Protein AF-A0ABD0AG06-F1 (afdb_monomer_lite)

InterPro domains:
  IPR023635 Peptide deformylase [PF01327] (9-97)
  IPR036821 Peptide deformylase superfamily [G3DSA:3.90.45.10] (1-109)
  IPR036821 Peptide deformylase superfamily [SSF56420] (16-101)

Sequence (116 aa):
MTVQKIIHDPLSLSQPAAKAAASDRQAAQDLLDTLLAHRESIDGLPPAAGLAANMIGLNKAIIAVNAGFLPIVMLNPKIVKRSGHYLAEEGCLSLPGERPADRYEEQVPGHGFKRA

Radius of gyration: 14.23 Å; chains: 1; bounding box: 35×31×31 Å

pLDDT: mean 87.23, std 12.76, range [41.38, 96.69]

Secondary structure (DSSP, 8-state):
--PPPPP--HHHHTSPPBPP-GGGHHHHHHHHHHHHHTSS--TTPPPPSEEEGGGGT--BSEEEEEETTEEEEEES--EEEEEEEEEEEEEETTEEEEEEEEEEEEEEE-TT--B-

Foldseek 3Di:
DDAAAFAQDVVLVPDAADADDPVCVVLQVNQQVNLVVQQPDDPNDHGDQKDASSRRVHRAQKIWGDDPPGIFIFGPKDWPDFAAWDWDWDDDPNYDDTDIDIDGPDTDIDPRGDGD

Organism: NCBI:txid1584

Structure (mmCIF, N/CA/C/O backbone):
data_AF-A0ABD0AG06-F1
#
_entry.id   AF-A0ABD0AG06-F1
#
loop_
_atom_site.group_PDB
_atom_site.id
_atom_site.type_symbol
_atom_site.label_atom_id
_atom_site.label_alt_id
_atom_site.label_comp_id
_atom_site.label_asym_id
_atom_site.label_entity_id
_atom_site.label_seq_id
_atom_site.pdbx_PDB_ins_code
_atom_site.Cartn_x
_atom_site.Cartn_y
_atom_site.Cartn_z
_atom_site.occupancy
_atom_site.B_iso_or_equiv
_atom_site.auth_seq_id
_atom_site.auth_comp_id
_atom_site.auth_asym_id
_atom_site.auth_atom_id
_atom_site.pdbx_PDB_model_num
ATOM 1 N N . MET A 1 1 ? 0.606 18.418 6.941 1.00 60.38 1 MET A N 1
ATOM 2 C CA . MET A 1 1 ? 1.039 17.398 5.978 1.00 60.38 1 MET A CA 1
ATOM 3 C C . MET A 1 1 ? 2.307 16.787 6.514 1.00 60.38 1 MET A C 1
ATOM 5 O O . MET A 1 1 ? 3.294 17.506 6.626 1.00 60.38 1 MET A O 1
ATOM 9 N N . THR A 1 2 ? 2.254 15.523 6.918 1.00 82.88 2 THR A N 1
ATOM 10 C CA . THR A 1 2 ? 3.420 14.828 7.474 1.00 82.88 2 THR A CA 1
ATOM 11 C C . THR A 1 2 ? 3.733 13.644 6.577 1.00 82.88 2 THR A C 1
ATOM 13 O O . THR A 1 2 ? 2.926 12.728 6.449 1.00 82.88 2 THR A O 1
ATOM 16 N N . VAL A 1 3 ? 4.890 13.689 5.918 1.00 88.88 3 VAL A N 1
ATOM 17 C CA . VAL A 1 3 ? 5.373 12.585 5.085 1.00 88.88 3 VAL A CA 1
ATOM 18 C C . VAL A 1 3 ? 6.076 11.584 5.989 1.00 88.88 3 VAL A C 1
ATOM 20 O O . VAL A 1 3 ? 7.040 11.927 6.677 1.00 88.88 3 VAL A O 1
ATOM 23 N N . GLN A 1 4 ? 5.589 10.349 5.989 1.00 92.06 4 GLN A N 1
ATOM 24 C CA . GLN A 1 4 ? 6.153 9.277 6.794 1.00 92.06 4 GLN A CA 1
ATOM 25 C C . GLN A 1 4 ? 7.301 8.585 6.054 1.00 92.06 4 GLN A C 1
ATOM 27 O O . GLN A 1 4 ? 7.334 8.520 4.825 1.00 92.06 4 GLN A O 1
ATOM 32 N N . LYS A 1 5 ? 8.251 8.038 6.818 1.00 92.69 5 LYS A N 1
ATOM 33 C CA . LYS A 1 5 ? 9.339 7.226 6.260 1.00 92.69 5 LYS A CA 1
ATOM 34 C C . LYS A 1 5 ? 8.802 5.876 5.792 1.00 92.69 5 LYS A C 1
ATOM 36 O O . LYS A 1 5 ? 8.008 5.256 6.499 1.00 92.69 5 LYS A O 1
ATOM 41 N N . ILE A 1 6 ? 9.297 5.410 4.649 1.00 93.50 6 ILE A N 1
ATOM 42 C CA . ILE A 1 6 ? 8.999 4.071 4.144 1.00 93.50 6 ILE A CA 1
ATOM 43 C C . ILE A 1 6 ? 9.773 3.029 4.957 1.00 93.50 6 ILE A C 1
ATOM 45 O O . ILE A 1 6 ? 10.976 3.151 5.189 1.00 93.50 6 ILE A O 1
ATOM 49 N N . ILE A 1 7 ? 9.060 2.006 5.417 1.00 95.19 7 ILE A N 1
ATOM 50 C CA . ILE A 1 7 ? 9.609 0.868 6.149 1.00 95.19 7 ILE A CA 1
ATOM 51 C C . ILE A 1 7 ? 10.073 -0.198 5.160 1.00 95.19 7 ILE A C 1
ATOM 53 O O . ILE A 1 7 ? 9.335 -0.561 4.246 1.00 95.19 7 ILE A O 1
ATOM 57 N N . HIS A 1 8 ? 11.274 -0.731 5.387 1.00 94.00 8 HIS A N 1
ATOM 58 C CA . HIS A 1 8 ? 11.901 -1.768 4.560 1.00 94.00 8 HIS A CA 1
ATOM 59 C C . HIS A 1 8 ? 12.131 -3.091 5.308 1.00 94.00 8 HIS A C 1
ATOM 61 O O . HIS A 1 8 ? 12.677 -4.027 4.733 1.00 94.00 8 HIS A O 1
ATOM 67 N N . ASP A 1 9 ? 11.744 -3.181 6.585 1.00 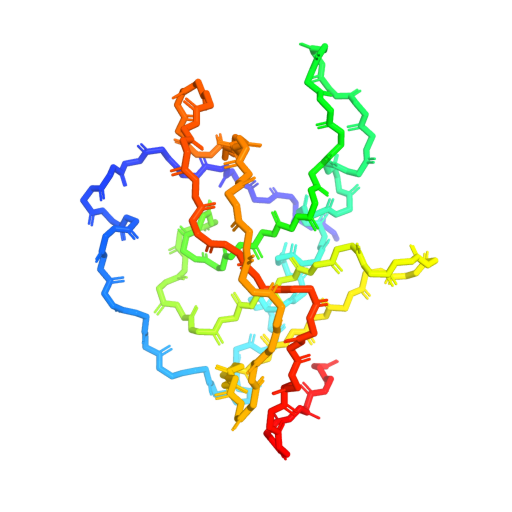94.38 9 ASP A N 1
ATOM 68 C CA . ASP A 1 9 ? 11.921 -4.395 7.386 1.00 94.38 9 ASP A CA 1
ATOM 69 C C . ASP A 1 9 ? 10.916 -5.492 6.967 1.00 94.38 9 ASP A C 1
ATOM 71 O O . ASP A 1 9 ? 9.716 -5.343 7.228 1.00 94.38 9 ASP A O 1
ATOM 75 N N . PRO A 1 10 ? 11.361 -6.618 6.374 1.00 91.81 10 PRO A N 1
ATOM 76 C CA . PRO A 1 10 ? 10.460 -7.656 5.877 1.00 91.81 10 PRO A CA 1
ATOM 77 C C . PRO A 1 10 ? 9.633 -8.322 6.979 1.00 91.81 10 PRO A C 1
ATOM 79 O O . PRO A 1 10 ? 8.503 -8.748 6.728 1.00 91.81 10 PRO A O 1
ATOM 82 N N . LEU A 1 11 ? 10.167 -8.405 8.205 1.00 92.75 11 LEU A N 1
ATOM 83 C CA . LEU A 1 11 ? 9.466 -9.043 9.318 1.00 92.75 11 LEU A CA 1
ATOM 84 C C . LEU A 1 11 ? 8.216 -8.251 9.687 1.00 92.75 11 LEU A C 1
ATOM 86 O O . LEU A 1 11 ? 7.135 -8.837 9.753 1.00 92.75 11 LEU A O 1
ATOM 90 N N . SER A 1 12 ? 8.335 -6.930 9.836 1.00 90.75 12 SER A N 1
ATOM 91 C CA . SER A 1 12 ? 7.189 -6.047 10.073 1.00 90.75 12 SER A CA 1
ATOM 92 C C . SER A 1 12 ? 6.168 -6.069 8.928 1.00 90.75 12 SER A C 1
ATOM 94 O O . SER A 1 12 ? 4.965 -6.133 9.180 1.00 90.75 12 SER A O 1
ATOM 96 N N . LEU A 1 13 ? 6.633 -6.084 7.673 1.00 93.94 13 LEU A N 1
ATOM 97 C CA . LEU A 1 13 ? 5.776 -6.047 6.483 1.00 93.94 13 LEU A CA 1
ATOM 98 C C . LEU A 1 13 ? 4.994 -7.349 6.266 1.00 93.94 13 LEU A C 1
ATOM 100 O O . LEU A 1 13 ? 3.928 -7.320 5.653 1.00 93.94 13 LEU A O 1
ATOM 104 N N . SER A 1 14 ? 5.502 -8.471 6.782 1.00 94.12 14 SER A N 1
ATOM 105 C CA . SER A 1 14 ? 4.861 -9.789 6.688 1.00 94.12 14 SER A CA 1
ATOM 106 C C . SER A 1 14 ? 3.746 -10.026 7.714 1.00 94.12 14 SER A C 1
ATOM 108 O O . SER A 1 14 ? 2.989 -10.990 7.584 1.00 94.12 14 SER A O 1
ATOM 110 N N . GLN A 1 15 ? 3.628 -9.174 8.739 1.00 94.69 15 GLN A N 1
ATOM 111 C CA . GLN A 1 15 ? 2.634 -9.371 9.790 1.00 94.69 15 GLN A CA 1
ATOM 112 C C . GLN A 1 15 ? 1.214 -9.079 9.281 1.00 94.69 15 GLN A C 1
ATOM 114 O O . GLN A 1 15 ? 0.989 -8.056 8.629 1.00 94.69 15 GLN A O 1
ATOM 119 N N . PRO A 1 16 ? 0.221 -9.921 9.623 1.00 95.00 16 PRO A N 1
ATOM 120 C CA . PRO A 1 16 ? -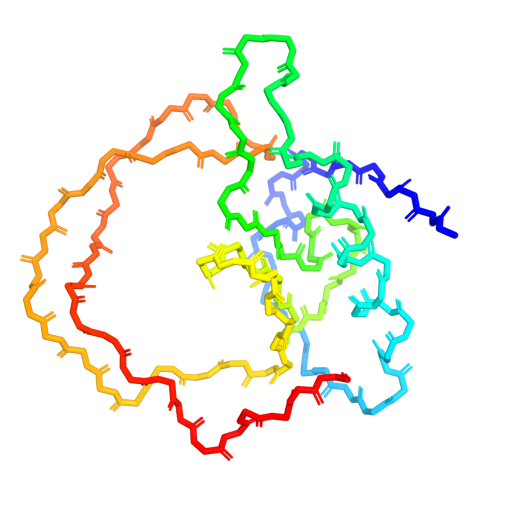1.173 -9.622 9.338 1.00 95.00 16 PRO A CA 1
ATOM 121 C C . PRO A 1 16 ? -1.613 -8.296 9.965 1.00 95.00 16 PRO A C 1
ATOM 123 O O . PRO A 1 16 ? -1.361 -8.027 11.144 1.00 95.00 16 PRO A O 1
ATOM 126 N N . ALA A 1 17 ? -2.319 -7.490 9.174 1.00 95.69 17 ALA A N 1
ATOM 127 C CA . ALA A 1 17 ? -2.795 -6.188 9.605 1.00 95.69 17 ALA A CA 1
ATOM 128 C C . ALA A 1 17 ? -3.998 -6.271 10.544 1.00 95.69 17 ALA A C 1
ATOM 130 O O . ALA A 1 17 ? -4.971 -6.984 10.284 1.00 95.69 17 ALA A O 1
ATOM 131 N N . ALA A 1 18 ? -3.965 -5.481 11.620 1.00 96.69 18 ALA A N 1
ATOM 132 C CA . ALA A 1 18 ? -5.112 -5.339 12.503 1.00 96.69 18 ALA A CA 1
ATOM 133 C C . ALA A 1 18 ? -6.221 -4.526 11.821 1.00 96.69 18 ALA A C 1
ATOM 135 O O . ALA A 1 18 ? -5.968 -3.621 11.023 1.00 96.69 18 ALA A O 1
ATOM 136 N N . LYS A 1 19 ? -7.478 -4.816 12.166 1.00 96.00 19 LYS A N 1
ATOM 137 C CA . LYS A 1 19 ? -8.630 -4.078 11.639 1.00 96.00 19 LYS A CA 1
ATOM 138 C C . LYS A 1 19 ? -8.515 -2.588 11.986 1.00 96.00 19 LYS A C 1
ATOM 140 O O . LYS A 1 19 ? -8.271 -2.233 13.140 1.00 96.00 19 LYS A O 1
ATOM 145 N N . ALA A 1 20 ? -8.726 -1.732 10.992 1.00 95.38 20 ALA A N 1
ATOM 146 C CA . ALA A 1 20 ? -8.803 -0.293 11.183 1.00 95.38 20 ALA A CA 1
ATOM 147 C C . ALA A 1 20 ? -10.134 0.096 11.850 1.00 95.38 20 ALA A C 1
ATOM 149 O O . ALA A 1 20 ? -11.199 -0.429 11.499 1.00 95.38 20 ALA A O 1
ATOM 150 N N . ALA A 1 21 ? -10.073 1.023 12.796 1.00 92.88 21 ALA A N 1
ATOM 151 C CA . ALA A 1 21 ? -11.200 1.635 13.484 1.00 92.88 21 ALA A CA 1
ATOM 152 C C . ALA A 1 21 ? -11.380 3.095 13.039 1.00 92.88 21 ALA A C 1
ATOM 154 O O . ALA A 1 21 ? -10.514 3.678 12.393 1.00 92.88 21 ALA A O 1
ATOM 155 N N . ALA A 1 22 ? -12.499 3.720 13.414 1.00 87.69 22 ALA A N 1
ATOM 156 C CA . ALA A 1 22 ? -12.748 5.133 13.101 1.00 87.69 22 ALA A CA 1
ATOM 157 C C . ALA A 1 22 ? -11.703 6.083 13.725 1.00 87.69 22 ALA A C 1
ATOM 159 O O . ALA A 1 22 ? -11.448 7.157 13.187 1.00 87.69 22 ALA A O 1
ATOM 160 N N . SER A 1 23 ? -11.074 5.672 14.831 1.00 91.56 23 SER A N 1
ATOM 161 C CA . SER A 1 23 ? -9.967 6.390 15.470 1.00 91.56 23 SER A CA 1
ATOM 162 C C . SER A 1 23 ? -8.688 6.412 14.627 1.00 91.56 23 SER A C 1
ATOM 164 O O . SER A 1 23 ? -7.840 7.267 14.848 1.00 91.56 23 SER A O 1
ATOM 166 N N . ASP A 1 24 ? -8.554 5.522 13.638 1.00 93.38 24 ASP A N 1
ATOM 167 C CA . ASP A 1 24 ? -7.373 5.434 12.771 1.00 93.38 24 ASP A CA 1
ATOM 168 C C . ASP A 1 24 ? -7.431 6.441 11.597 1.00 93.38 24 ASP A C 1
ATOM 170 O O . ASP A 1 24 ? -6.676 6.329 10.633 1.00 93.38 24 ASP A O 1
ATOM 174 N N . ARG A 1 25 ? -8.313 7.455 11.655 1.00 90.88 25 ARG A N 1
ATOM 175 C CA . ARG A 1 25 ? -8.420 8.500 10.618 1.00 90.88 25 ARG A CA 1
ATOM 176 C C . ARG A 1 25 ? -7.101 9.242 10.401 1.00 90.88 25 ARG A C 1
ATOM 178 O O . ARG A 1 25 ? -6.767 9.534 9.260 1.00 90.88 25 ARG A O 1
ATOM 185 N N . GLN A 1 26 ? -6.347 9.527 11.464 1.00 93.50 26 GLN A N 1
ATOM 186 C CA . GLN A 1 26 ? -5.058 10.206 11.309 1.00 93.50 26 GLN A CA 1
ATOM 187 C C . GLN A 1 26 ? -4.077 9.346 10.504 1.00 93.50 26 GLN A C 1
ATOM 189 O O . GLN A 1 26 ? -3.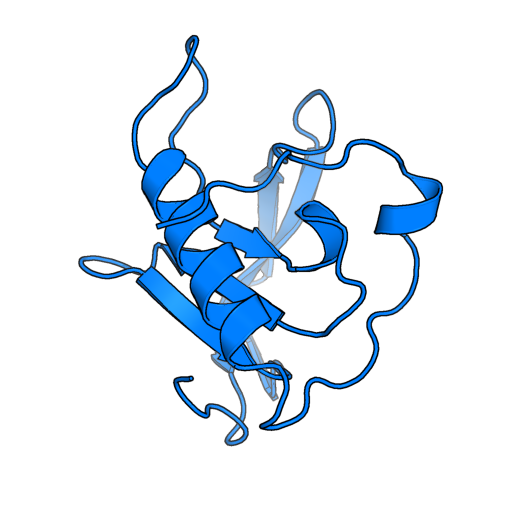460 9.846 9.576 1.00 93.50 26 GLN A O 1
ATOM 194 N N . ALA A 1 27 ? -4.032 8.035 10.765 1.00 93.56 27 ALA A N 1
ATOM 195 C CA . ALA A 1 27 ? -3.217 7.103 9.989 1.00 93.56 27 ALA A CA 1
ATOM 196 C C . ALA A 1 27 ? -3.609 7.086 8.503 1.00 93.56 27 ALA A C 1
ATOM 198 O O . ALA A 1 27 ? -2.747 6.999 7.633 1.00 93.56 27 ALA A O 1
ATOM 199 N N . ALA A 1 28 ? -4.907 7.187 8.204 1.00 93.75 28 ALA A N 1
ATOM 200 C CA . ALA A 1 28 ? -5.405 7.294 6.836 1.00 93.75 28 ALA A CA 1
ATOM 201 C C . ALA A 1 28 ? -4.939 8.594 6.150 1.00 93.75 28 ALA A C 1
ATOM 203 O O . ALA A 1 28 ? -4.559 8.558 4.979 1.00 93.75 28 ALA A O 1
ATOM 204 N N . GLN A 1 29 ? -4.924 9.716 6.879 1.00 94.00 29 GLN A N 1
ATOM 205 C CA . GLN A 1 29 ? -4.429 10.997 6.373 1.00 94.00 29 GLN A CA 1
ATOM 206 C C . GLN A 1 29 ? -2.910 10.986 6.168 1.00 94.00 29 GLN A C 1
ATOM 208 O O . GLN A 1 29 ? -2.445 11.394 5.111 1.00 94.00 29 GLN A O 1
ATOM 213 N N . ASP A 1 30 ? -2.144 10.469 7.128 1.00 94.31 30 ASP A N 1
ATOM 214 C CA . ASP A 1 30 ? -0.684 10.371 7.024 1.00 94.31 30 ASP A CA 1
ATOM 215 C C . ASP A 1 30 ? -0.279 9.474 5.842 1.00 94.31 30 ASP A C 1
ATOM 217 O O . ASP A 1 30 ? 0.666 9.771 5.108 1.00 94.31 30 ASP A O 1
ATOM 221 N N . LEU A 1 31 ? -1.032 8.392 5.609 1.00 94.50 31 LEU A N 1
ATOM 222 C CA . LEU A 1 31 ? -0.840 7.510 4.459 1.00 94.50 31 LEU A CA 1
ATOM 223 C C . LEU A 1 31 ? -1.115 8.228 3.133 1.00 94.50 31 LEU A C 1
ATOM 225 O O . LEU A 1 31 ? -0.362 8.056 2.175 1.00 94.50 31 LEU A O 1
ATOM 229 N N . LEU A 1 32 ? -2.173 9.040 3.080 1.00 93.69 32 LEU A N 1
ATOM 230 C CA . LEU A 1 32 ? -2.516 9.845 1.911 1.00 93.69 32 LEU A CA 1
ATOM 231 C C . LEU A 1 32 ? -1.454 10.911 1.623 1.00 93.69 32 LEU A C 1
ATOM 233 O O . LEU A 1 32 ? -1.000 11.021 0.486 1.00 93.69 32 LEU A O 1
ATOM 237 N N . ASP A 1 33 ? -1.039 11.658 2.644 1.00 92.69 33 ASP A N 1
ATOM 238 C CA . ASP A 1 33 ? 0.001 12.684 2.538 1.00 92.69 33 ASP A CA 1
ATOM 239 C C . ASP A 1 33 ? 1.321 12.065 2.051 1.00 92.69 33 ASP A C 1
ATOM 241 O O . ASP A 1 33 ? 1.977 12.600 1.156 1.00 92.69 33 ASP A O 1
ATOM 245 N N . THR A 1 34 ? 1.677 10.891 2.585 1.00 92.94 34 THR A N 1
ATOM 246 C CA . THR A 1 34 ? 2.873 10.148 2.168 1.00 92.94 34 THR A CA 1
ATOM 247 C C . THR A 1 34 ? 2.760 9.661 0.723 1.00 92.94 34 THR A C 1
ATOM 249 O O . THR A 1 34 ? 3.715 9.810 -0.037 1.00 92.94 34 THR A O 1
ATOM 252 N N . LEU A 1 35 ? 1.608 9.126 0.300 1.00 92.50 35 LEU A N 1
ATOM 253 C CA . LEU A 1 35 ? 1.389 8.720 -1.093 1.00 92.50 35 LEU A CA 1
ATOM 254 C C . LEU A 1 35 ? 1.494 9.912 -2.055 1.00 92.50 35 LEU A C 1
ATOM 256 O O . LEU A 1 35 ? 2.107 9.791 -3.112 1.00 92.50 35 LEU A O 1
ATOM 260 N N . LEU A 1 36 ? 0.926 11.065 -1.688 1.00 90.19 36 LEU A N 1
ATOM 261 C CA . LEU A 1 36 ? 0.993 12.287 -2.491 1.00 90.19 36 LEU A CA 1
ATOM 262 C C . LEU A 1 36 ? 2.427 12.798 -2.646 1.00 90.19 36 LEU A C 1
ATOM 264 O O . LEU A 1 36 ? 2.791 13.235 -3.734 1.00 90.19 36 LEU A O 1
ATOM 268 N N . ALA A 1 37 ? 3.251 12.685 -1.604 1.00 89.06 37 ALA A N 1
ATOM 269 C CA . ALA A 1 37 ? 4.667 13.034 -1.679 1.00 89.06 37 ALA A CA 1
ATOM 270 C C . ALA A 1 37 ? 5.466 12.128 -2.634 1.00 89.06 37 ALA A C 1
ATOM 272 O O . ALA A 1 37 ? 6.477 12.567 -3.165 1.00 89.06 37 ALA A O 1
ATOM 273 N N . HIS A 1 38 ? 4.997 10.902 -2.892 1.00 86.75 38 HIS A N 1
ATOM 274 C CA . HIS A 1 38 ? 5.604 9.946 -3.831 1.00 86.75 38 HIS A CA 1
ATOM 275 C C . HIS A 1 38 ? 4.812 9.829 -5.149 1.00 86.75 38 HIS A C 1
ATOM 277 O O . HIS A 1 38 ? 4.933 8.841 -5.877 1.00 86.75 38 HIS A O 1
ATOM 283 N N . ARG A 1 39 ? 3.951 10.814 -5.447 1.00 79.19 39 ARG A N 1
ATOM 284 C CA . ARG A 1 39 ? 3.140 10.854 -6.675 1.00 79.19 39 ARG A CA 1
ATOM 285 C C . ARG A 1 39 ? 3.949 11.277 -7.900 1.00 79.19 39 ARG A C 1
ATOM 287 O O . ARG A 1 39 ? 3.522 11.019 -9.021 1.00 79.19 39 ARG A O 1
ATOM 294 N N . GLU A 1 40 ? 5.087 11.924 -7.693 1.00 75.50 40 GLU A N 1
ATOM 295 C CA . GLU A 1 40 ? 6.034 12.265 -8.751 1.00 75.50 40 GLU A CA 1
ATOM 296 C C . GLU A 1 40 ? 7.171 11.241 -8.795 1.00 75.50 40 GLU A C 1
ATOM 298 O O . GLU A 1 40 ? 7.419 10.527 -7.823 1.00 75.50 40 GLU A O 1
ATOM 303 N N . SER A 1 41 ? 7.844 11.143 -9.943 1.00 67.38 41 SER A N 1
ATOM 304 C CA . SER A 1 41 ? 9.037 10.306 -10.061 1.00 67.38 41 SER A CA 1
ATOM 305 C C . SER A 1 41 ? 10.141 10.891 -9.181 1.00 67.38 41 SER A C 1
ATOM 307 O O . SER A 1 41 ? 10.538 12.040 -9.369 1.00 67.38 41 SER A O 1
ATOM 309 N N . ILE A 1 42 ? 10.622 10.107 -8.219 1.00 66.44 42 ILE A N 1
ATOM 310 C CA . ILE A 1 42 ? 11.741 10.471 -7.346 1.00 66.44 42 ILE A CA 1
ATOM 311 C C . ILE A 1 42 ? 12.892 9.531 -7.693 1.00 66.44 42 ILE A C 1
ATOM 313 O O . ILE A 1 42 ? 12.696 8.318 -7.774 1.00 66.44 42 ILE A O 1
ATOM 317 N N . ASP A 1 43 ? 14.075 10.092 -7.943 1.00 60.12 43 ASP A N 1
ATOM 318 C CA . ASP A 1 43 ? 15.321 9.345 -8.161 1.00 60.12 43 ASP A CA 1
ATOM 319 C C . ASP A 1 43 ? 15.236 8.247 -9.242 1.00 60.12 43 ASP A C 1
ATOM 321 O O . ASP A 1 43 ? 15.817 7.170 -9.120 1.00 60.12 43 ASP A O 1
ATOM 325 N N . GLY A 1 44 ? 14.499 8.517 -10.326 1.00 63.34 44 GLY A N 1
ATOM 326 C CA . GLY A 1 44 ? 14.362 7.599 -11.462 1.00 63.34 44 GLY A CA 1
ATOM 327 C C . GLY A 1 44 ? 13.393 6.435 -11.235 1.00 63.34 44 GLY A C 1
ATOM 328 O O . GLY A 1 44 ? 13.254 5.597 -12.126 1.00 63.34 44 GLY A O 1
ATOM 329 N N . LEU A 1 45 ? 12.695 6.380 -10.094 1.00 62.12 45 LEU A N 1
ATOM 330 C CA . LEU A 1 45 ? 11.610 5.425 -9.881 1.00 62.12 45 LEU A CA 1
ATOM 331 C C . LEU A 1 45 ? 10.287 5.958 -10.452 1.00 62.12 45 LEU A C 1
ATOM 333 O O . LEU A 1 45 ? 10.027 7.165 -10.394 1.00 62.12 45 LEU A O 1
ATOM 337 N N . PRO A 1 46 ? 9.417 5.080 -10.982 1.00 72.00 46 PRO A N 1
ATOM 338 C CA . PRO A 1 46 ? 8.071 5.466 -11.375 1.00 72.00 46 PRO A CA 1
ATOM 339 C C . PRO A 1 46 ? 7.265 5.958 -10.160 1.00 72.00 46 PRO A C 1
ATOM 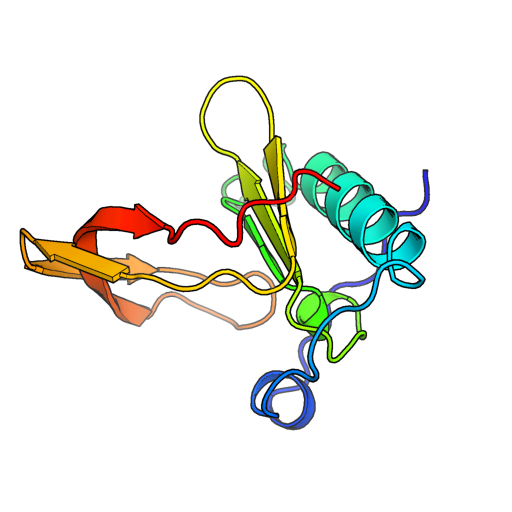341 O O . PRO A 1 46 ? 7.549 5.570 -9.023 1.00 72.00 46 PRO A O 1
ATOM 344 N N . PRO A 1 47 ? 6.244 6.801 -10.384 1.00 84.50 47 PRO A N 1
ATOM 345 C CA . PRO A 1 47 ? 5.388 7.287 -9.311 1.00 84.50 47 PRO A CA 1
ATOM 346 C C . PRO A 1 47 ? 4.699 6.127 -8.586 1.00 84.50 47 PRO A C 1
ATOM 348 O O . PRO A 1 47 ? 4.313 5.125 -9.195 1.00 84.50 47 PRO A O 1
ATOM 351 N N . ALA A 1 48 ? 4.512 6.268 -7.276 1.00 88.38 48 ALA A N 1
ATOM 352 C CA . ALA A 1 48 ? 3.914 5.221 -6.463 1.00 88.38 48 ALA A CA 1
ATOM 353 C C . ALA A 1 48 ? 2.459 4.953 -6.886 1.00 88.38 48 ALA A C 1
ATOM 355 O O . ALA A 1 48 ? 1.612 5.849 -6.863 1.00 88.38 48 ALA A O 1
ATOM 356 N N . ALA A 1 49 ? 2.135 3.704 -7.227 1.00 90.56 49 ALA A N 1
ATOM 357 C CA . ALA A 1 49 ? 0.761 3.307 -7.551 1.00 90.56 49 ALA A CA 1
ATOM 358 C C . ALA A 1 49 ? -0.143 3.249 -6.301 1.00 90.56 49 ALA A C 1
ATOM 360 O O . ALA A 1 49 ? -1.353 3.480 -6.377 1.00 90.56 49 ALA A O 1
ATOM 361 N N . GLY A 1 50 ? 0.439 2.973 -5.134 1.00 93.50 50 GLY A N 1
ATOM 362 C CA . GLY A 1 50 ? -0.264 2.918 -3.860 1.00 93.50 50 GLY A CA 1
ATOM 363 C C . GLY A 1 50 ? 0.673 2.673 -2.682 1.00 93.50 50 GLY A C 1
ATOM 364 O O . GLY A 1 50 ? 1.860 2.403 -2.859 1.00 93.50 50 GLY A O 1
ATOM 365 N N . LEU A 1 51 ? 0.121 2.781 -1.477 1.00 95.12 51 LEU A N 1
ATOM 366 C CA . LEU A 1 51 ? 0.826 2.612 -0.213 1.00 95.12 51 LEU A CA 1
ATOM 367 C C . LEU A 1 51 ? -0.091 1.938 0.816 1.00 95.12 51 LEU A C 1
ATOM 369 O O . LEU A 1 51 ? -1.292 2.209 0.865 1.00 95.12 51 LEU A O 1
ATOM 373 N N . ALA A 1 52 ? 0.471 1.069 1.652 1.00 96.31 52 ALA A N 1
ATOM 374 C CA . ALA A 1 52 ? -0.232 0.429 2.763 1.00 96.31 52 ALA A CA 1
ATOM 375 C C . ALA A 1 52 ? 0.277 0.964 4.109 1.00 96.31 52 ALA A C 1
ATOM 377 O O . ALA A 1 52 ? 1.438 1.345 4.233 1.00 96.31 52 ALA A O 1
ATOM 378 N N . ALA A 1 53 ? -0.577 0.989 5.135 1.00 96.31 53 ALA A N 1
ATOM 379 C CA . ALA A 1 53 ? -0.217 1.562 6.437 1.00 96.31 53 ALA A CA 1
ATOM 380 C C . ALA A 1 53 ? 0.992 0.886 7.107 1.00 96.31 53 ALA A C 1
ATOM 382 O O . ALA A 1 53 ? 1.785 1.559 7.768 1.00 96.31 53 ALA A O 1
ATOM 383 N N . ASN A 1 54 ? 1.199 -0.416 6.895 1.00 96.12 54 ASN A N 1
ATOM 384 C CA . ASN A 1 54 ? 2.379 -1.108 7.420 1.00 96.12 54 ASN A CA 1
ATOM 385 C C . ASN A 1 54 ? 3.687 -0.556 6.822 1.00 96.12 54 ASN A C 1
ATOM 387 O O . ASN A 1 54 ? 4.697 -0.512 7.520 1.00 96.12 54 ASN A O 1
ATOM 391 N N . MET A 1 55 ? 3.655 -0.033 5.590 1.00 95.12 55 MET A N 1
ATOM 392 C CA . MET A 1 55 ? 4.801 0.614 4.939 1.00 95.12 55 MET A CA 1
ATOM 393 C C . MET A 1 55 ? 5.189 1.948 5.586 1.00 95.12 55 MET A C 1
ATOM 395 O O . MET A 1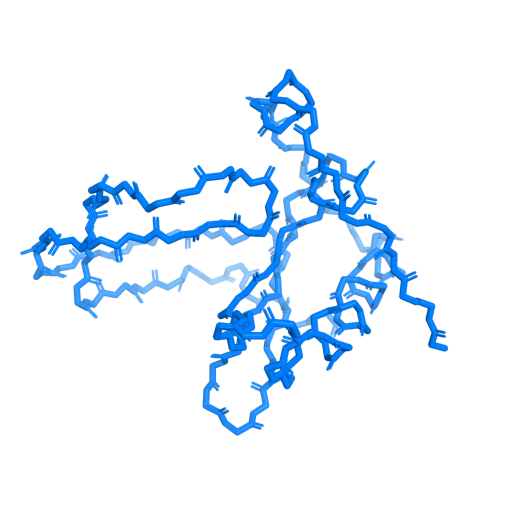 55 ? 6.290 2.420 5.342 1.00 95.12 55 MET A O 1
ATOM 399 N N . ILE A 1 56 ? 4.328 2.539 6.422 1.00 94.88 56 ILE A N 1
ATOM 400 C CA . ILE A 1 56 ? 4.626 3.740 7.225 1.00 94.88 56 ILE A CA 1
ATOM 401 C C . ILE A 1 56 ? 4.720 3.429 8.729 1.00 94.88 56 ILE A C 1
ATOM 403 O O . ILE A 1 56 ? 4.637 4.327 9.566 1.00 94.88 56 ILE A O 1
ATOM 407 N N . GLY A 1 57 ? 4.873 2.147 9.083 1.00 94.25 57 GLY A N 1
ATOM 408 C CA . GLY A 1 57 ? 5.063 1.683 10.461 1.00 94.25 57 GLY A CA 1
ATOM 409 C C . GLY A 1 57 ? 3.774 1.427 11.244 1.00 94.25 57 GLY A C 1
ATOM 410 O O . GLY A 1 57 ? 3.829 1.197 12.451 1.00 94.25 57 GLY A O 1
ATOM 411 N N . LEU A 1 58 ? 2.609 1.442 10.590 1.00 95.31 58 LEU A N 1
ATOM 412 C CA . LEU A 1 58 ? 1.311 1.246 11.236 1.00 95.31 58 LEU A CA 1
ATOM 413 C C . LEU A 1 58 ? 0.681 -0.075 10.797 1.00 95.31 58 LEU A C 1
ATOM 415 O O . LEU A 1 58 ? 0.189 -0.204 9.681 1.00 95.31 58 LEU A O 1
ATOM 419 N N . ASN A 1 59 ? 0.626 -1.064 11.691 1.00 95.94 59 ASN A N 1
ATOM 420 C CA . ASN A 1 59 ? 0.067 -2.378 11.362 1.00 95.94 59 ASN A CA 1
ATOM 421 C C . ASN A 1 59 ? -1.482 -2.393 11.368 1.00 95.94 59 ASN A C 1
ATOM 423 O O . ASN A 1 59 ? -2.124 -3.024 12.213 1.00 95.94 59 ASN A O 1
ATOM 427 N N . LYS A 1 60 ? -2.089 -1.641 10.444 1.00 96.25 60 LYS A N 1
ATOM 428 C CA . LYS A 1 60 ? -3.537 -1.453 10.285 1.00 96.25 60 LYS A CA 1
ATOM 429 C C . LYS A 1 60 ? -3.966 -1.739 8.850 1.00 96.25 60 LYS A C 1
ATOM 431 O O . LYS A 1 60 ? -3.249 -1.429 7.907 1.00 96.25 60 LYS A O 1
ATOM 436 N N . ALA A 1 61 ? -5.158 -2.301 8.673 1.00 96.25 61 ALA A N 1
ATOM 437 C CA . ALA A 1 61 ? -5.724 -2.611 7.363 1.00 96.25 61 ALA A CA 1
ATOM 438 C C . ALA A 1 61 ? -6.235 -1.334 6.669 1.00 96.25 61 ALA A C 1
ATOM 440 O O . ALA A 1 61 ? -7.441 -1.103 6.575 1.00 96.25 61 ALA A O 1
ATOM 441 N N . ILE A 1 62 ? -5.308 -0.485 6.225 1.00 96.12 62 ILE A N 1
ATOM 442 C CA . ILE A 1 62 ? -5.569 0.771 5.516 1.00 96.12 62 ILE A CA 1
ATOM 443 C C . ILE A 1 62 ? -4.647 0.827 4.301 1.00 96.12 62 ILE A C 1
ATOM 445 O O . ILE A 1 62 ? -3.447 0.571 4.420 1.00 96.12 62 ILE A O 1
ATOM 449 N N . ILE A 1 63 ? -5.214 1.163 3.146 1.00 95.31 63 ILE A N 1
ATOM 450 C CA . ILE A 1 63 ? -4.469 1.351 1.900 1.00 95.31 63 ILE A CA 1
ATOM 451 C C . ILE A 1 63 ? -4.855 2.680 1.257 1.00 95.31 63 ILE A C 1
ATOM 453 O O . ILE A 1 63 ? -6.013 3.094 1.331 1.00 95.31 63 ILE A O 1
ATOM 457 N N . ALA A 1 64 ? -3.897 3.321 0.603 1.00 94.50 64 ALA A N 1
ATOM 458 C CA . ALA A 1 64 ? -4.100 4.468 -0.264 1.00 94.50 64 ALA A CA 1
ATOM 459 C C . ALA A 1 64 ? -3.636 4.092 -1.673 1.00 94.50 64 ALA A C 1
ATOM 461 O O . ALA A 1 64 ? -2.563 3.517 -1.835 1.00 94.50 64 ALA A O 1
ATOM 462 N N . VAL A 1 65 ? -4.437 4.382 -2.693 1.00 92.12 65 VAL A N 1
ATOM 463 C CA . VAL A 1 65 ? -4.137 4.020 -4.086 1.00 92.12 65 VAL A CA 1
ATOM 464 C C . VAL A 1 65 ? -4.386 5.198 -5.015 1.00 92.12 65 VAL A C 1
ATOM 466 O O . VAL A 1 65 ? -5.374 5.917 -4.859 1.00 92.12 65 VAL A O 1
ATOM 469 N N . ASN A 1 66 ? -3.516 5.380 -6.004 1.00 88.38 66 ASN A N 1
ATOM 470 C CA . ASN A 1 66 ? -3.701 6.362 -7.066 1.00 88.38 66 ASN A CA 1
ATOM 471 C C . ASN A 1 66 ? -4.648 5.783 -8.129 1.00 88.38 66 ASN A C 1
ATOM 473 O O . ASN A 1 66 ? -4.224 5.101 -9.057 1.00 88.38 66 ASN A O 1
ATOM 477 N N . ALA A 1 67 ? -5.951 6.035 -7.977 1.00 80.25 67 ALA A N 1
ATOM 478 C CA . ALA A 1 67 ? -6.992 5.551 -8.883 1.00 80.25 67 ALA A CA 1
ATOM 479 C C . ALA A 1 67 ? -7.532 6.699 -9.753 1.00 80.25 67 ALA A C 1
ATOM 481 O O . ALA A 1 67 ? -8.535 7.338 -9.435 1.00 80.25 67 ALA A O 1
ATOM 482 N N . GLY A 1 68 ? -6.854 6.971 -10.869 1.00 75.94 68 GLY A N 1
ATOM 483 C CA . GLY A 1 68 ? -7.240 8.034 -11.798 1.00 75.94 68 GLY A CA 1
ATOM 484 C C . GLY A 1 68 ? -6.840 9.428 -11.305 1.00 75.94 68 GLY A C 1
ATOM 485 O O . GLY A 1 68 ? -5.681 9.663 -10.971 1.00 75.94 68 GLY A O 1
ATOM 486 N N . PHE A 1 69 ? -7.781 10.380 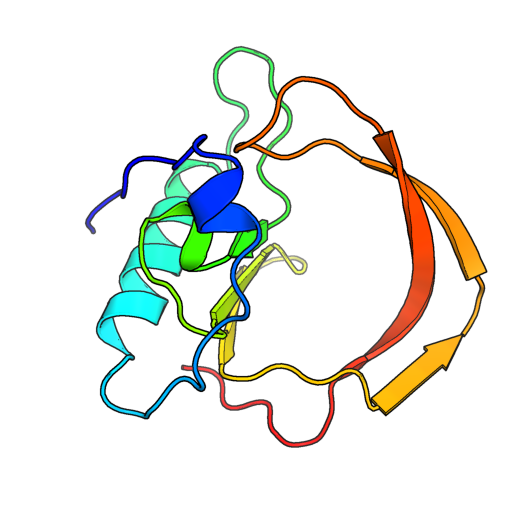-11.302 1.00 76.56 69 PHE A N 1
ATOM 487 C CA . PHE A 1 69 ? -7.475 11.796 -11.041 1.00 76.56 69 PHE A CA 1
ATOM 488 C C . PHE A 1 69 ? -7.120 12.086 -9.572 1.00 76.56 69 PHE A C 1
ATOM 490 O O . PHE A 1 69 ? -6.240 12.909 -9.295 1.00 76.56 69 PHE A O 1
ATOM 497 N N . LEU A 1 70 ? -7.773 11.391 -8.632 1.00 83.69 70 LEU A N 1
ATOM 498 C CA . LEU A 1 70 ? -7.572 11.559 -7.193 1.00 83.69 70 LEU A CA 1
ATOM 499 C C . LEU A 1 70 ? -7.195 10.232 -6.526 1.00 83.69 70 LEU A C 1
ATOM 501 O O . LEU A 1 70 ? -7.783 9.198 -6.853 1.00 83.69 70 LEU A O 1
ATOM 505 N N . PRO A 1 71 ? -6.267 10.252 -5.555 1.00 89.00 71 PRO A N 1
ATOM 506 C CA . PRO A 1 71 ? -6.024 9.097 -4.706 1.00 89.00 71 PRO A CA 1
ATOM 507 C C . PRO A 1 71 ? -7.261 8.744 -3.876 1.00 89.00 71 PRO A C 1
ATOM 509 O O . PRO A 1 71 ? -8.047 9.605 -3.477 1.00 89.00 71 PRO A O 1
ATOM 512 N N . ILE A 1 72 ? -7.411 7.456 -3.584 1.00 91.19 72 ILE A N 1
ATOM 513 C CA . ILE A 1 72 ? -8.488 6.910 -2.761 1.00 91.19 72 ILE A CA 1
ATOM 514 C C . ILE A 1 72 ? -7.866 6.210 -1.559 1.00 91.19 72 ILE A C 1
ATOM 516 O O . ILE A 1 72 ? -6.967 5.388 -1.721 1.00 91.19 72 ILE A O 1
ATOM 520 N N . VAL A 1 73 ? -8.389 6.490 -0.363 1.00 92.75 73 VAL A N 1
ATOM 521 C CA . VAL A 1 73 ? -8.029 5.779 0.870 1.00 92.75 73 VAL A CA 1
ATOM 522 C C . VAL A 1 73 ? -9.151 4.826 1.263 1.00 92.75 73 VAL A C 1
ATOM 524 O O . VAL A 1 73 ? -10.328 5.193 1.257 1.00 92.75 73 VAL A O 1
ATOM 527 N N . MET A 1 74 ? -8.784 3.593 1.602 1.00 92.12 74 MET A N 1
ATOM 528 C CA . MET A 1 74 ? -9.707 2.525 1.971 1.00 92.12 74 MET A CA 1
ATOM 529 C C . MET A 1 74 ? -9.333 1.932 3.324 1.00 92.12 74 MET A C 1
ATOM 531 O O . MET A 1 74 ? -8.188 1.542 3.548 1.00 92.12 74 MET A O 1
ATOM 535 N N . LEU A 1 75 ? -10.331 1.800 4.199 1.00 94.12 75 LEU A N 1
ATOM 536 C CA . LEU A 1 75 ? -10.209 1.109 5.480 1.00 94.12 75 LEU A CA 1
ATOM 537 C C . LEU A 1 75 ? -10.843 -0.276 5.376 1.00 94.12 75 LEU A C 1
ATOM 539 O O . LEU A 1 75 ? -11.980 -0.417 4.930 1.00 94.12 75 LEU A O 1
ATOM 543 N N . ASN A 1 76 ? -10.132 -1.290 5.861 1.00 93.94 76 ASN A N 1
ATOM 544 C CA . ASN A 1 76 ? -10.548 -2.692 5.855 1.00 93.94 76 ASN A CA 1
ATOM 545 C C . ASN A 1 76 ? -11.046 -3.186 4.478 1.00 93.94 76 ASN A C 1
ATOM 547 O O . ASN A 1 76 ? -12.132 -3.780 4.412 1.00 93.94 76 ASN A O 1
ATOM 551 N N . PRO A 1 77 ? -10.303 -2.941 3.379 1.00 91.19 77 PRO A N 1
ATOM 552 C CA . PRO A 1 77 ? -10.733 -3.355 2.049 1.00 91.19 77 PRO A CA 1
ATOM 553 C C . PRO A 1 77 ? -10.899 -4.879 1.979 1.00 91.19 77 PRO A C 1
ATOM 555 O O . PRO A 1 77 ? -10.130 -5.640 2.565 1.00 91.19 77 PRO A O 1
ATOM 558 N N . LYS A 1 78 ? -11.917 -5.328 1.242 1.00 90.88 78 LYS A N 1
ATOM 559 C CA . LYS A 1 78 ? -12.155 -6.744 0.935 1.00 90.88 78 LYS A CA 1
ATOM 560 C C . LYS A 1 78 ? -12.534 -6.883 -0.528 1.00 90.88 78 LYS A C 1
ATOM 562 O O . LYS A 1 78 ? -13.436 -6.186 -0.981 1.00 90.88 78 LYS A O 1
ATOM 567 N N . ILE A 1 79 ? -11.893 -7.804 -1.236 1.00 90.12 79 ILE A N 1
ATOM 568 C CA . ILE A 1 79 ? -12.270 -8.170 -2.603 1.00 90.12 79 ILE A CA 1
ATOM 569 C C . ILE A 1 79 ? -13.415 -9.181 -2.510 1.00 90.12 79 ILE A C 1
ATOM 571 O O . ILE A 1 79 ? -13.283 -10.192 -1.823 1.00 90.12 79 ILE A O 1
ATOM 575 N N . VAL A 1 80 ? -14.545 -8.903 -3.164 1.00 91.50 80 VAL A N 1
ATOM 576 C CA . VAL A 1 80 ? -15.724 -9.794 -3.154 1.00 91.50 80 VAL A CA 1
ATOM 577 C C . VAL A 1 80 ? -15.929 -10.538 -4.469 1.00 91.50 80 VAL A C 1
ATOM 579 O O . VAL A 1 80 ? -16.587 -11.575 -4.477 1.00 91.50 80 VAL A O 1
ATOM 582 N N . LYS A 1 81 ? -15.371 -10.034 -5.573 1.00 89.94 81 LYS A N 1
ATOM 583 C CA . LYS A 1 81 ? -15.352 -10.695 -6.885 1.00 89.94 81 LYS A CA 1
ATOM 584 C C . LYS A 1 81 ? -14.059 -10.348 -7.618 1.00 89.94 81 LYS A C 1
ATOM 586 O O . LYS A 1 81 ? -13.543 -9.246 -7.430 1.00 89.94 81 LYS A O 1
ATOM 591 N N . ARG A 1 82 ? -13.565 -11.277 -8.439 1.00 91.69 82 ARG A N 1
ATOM 592 C CA . ARG A 1 82 ? -12.397 -11.093 -9.309 1.00 91.69 82 ARG A CA 1
ATOM 593 C C . ARG A 1 82 ? -12.547 -11.892 -10.607 1.00 91.69 82 ARG A C 1
ATOM 595 O O . ARG A 1 82 ? -13.089 -12.997 -10.550 1.00 91.69 82 ARG A O 1
ATOM 602 N N . SER A 1 83 ? -12.080 -11.362 -11.733 1.00 93.75 83 SER A N 1
ATOM 603 C CA . SER A 1 83 ? -12.100 -12.030 -13.045 1.00 93.75 83 SER A CA 1
ATOM 604 C C . SER A 1 83 ? -10.904 -11.582 -13.910 1.00 93.75 83 SER A C 1
ATOM 606 O O . SER A 1 83 ? -10.237 -10.607 -13.566 1.00 93.75 83 SER A O 1
ATOM 608 N N . GLY A 1 84 ? -10.585 -12.336 -14.973 1.00 94.69 84 GLY A N 1
ATOM 609 C CA . GLY A 1 84 ? -9.477 -12.026 -15.894 1.00 94.69 84 GLY A CA 1
ATOM 610 C C . GLY A 1 84 ? -8.091 -12.145 -15.252 1.00 94.69 84 GLY A C 1
ATOM 611 O O . GLY A 1 84 ? -7.436 -11.138 -15.014 1.00 94.69 84 GLY A O 1
ATOM 612 N N . HIS A 1 85 ? -7.660 -13.362 -14.898 1.00 95.94 85 HIS A N 1
ATOM 613 C CA . HIS A 1 85 ? -6.324 -13.594 -14.324 1.00 95.94 85 HIS A CA 1
ATOM 614 C C . HIS A 1 85 ? -5.217 -13.275 -15.334 1.00 95.94 85 HIS A C 1
ATOM 616 O O . HIS A 1 85 ? -5.313 -13.660 -16.498 1.00 95.94 85 HIS A O 1
ATOM 622 N N . TYR A 1 86 ? -4.164 -12.609 -14.868 1.00 95.12 86 TYR A N 1
ATOM 623 C CA . TYR A 1 86 ? -2.953 -12.358 -15.639 1.00 95.12 86 TYR A CA 1
ATOM 624 C C . TYR A 1 86 ? -1.732 -12.258 -14.720 1.00 95.12 86 TYR A C 1
ATOM 626 O O . TYR A 1 86 ? -1.856 -12.034 -13.513 1.00 95.12 86 TYR A O 1
ATOM 634 N N . LEU A 1 87 ? -0.546 -12.420 -15.303 1.00 96.00 87 LEU A N 1
ATOM 635 C CA . LEU A 1 87 ? 0.724 -12.225 -14.612 1.00 96.00 87 LEU A CA 1
ATOM 636 C C . LEU A 1 87 ? 1.250 -10.814 -14.889 1.00 96.00 87 LEU A C 1
ATOM 638 O O . LEU A 1 87 ? 1.242 -10.369 -16.037 1.00 96.00 87 LEU A O 1
ATOM 642 N N . ALA A 1 88 ? 1.713 -10.128 -13.849 1.00 93.50 88 ALA A N 1
ATOM 643 C CA . ALA A 1 88 ? 2.331 -8.809 -13.940 1.00 93.50 88 ALA A CA 1
ATOM 644 C C . ALA A 1 88 ? 3.705 -8.811 -13.269 1.00 93.50 88 ALA A C 1
ATOM 646 O O . ALA A 1 88 ? 3.894 -9.514 -12.282 1.00 93.50 88 ALA A O 1
ATOM 647 N N . GLU A 1 89 ? 4.631 -7.991 -13.755 1.00 94.50 89 GLU A N 1
ATOM 648 C CA . GLU A 1 89 ? 5.858 -7.661 -13.025 1.00 94.50 89 GLU A CA 1
ATOM 649 C C . GLU A 1 89 ? 5.611 -6.404 -12.189 1.00 94.50 89 GLU A C 1
ATOM 651 O O . GLU A 1 89 ? 5.123 -5.395 -12.703 1.00 94.50 89 GLU A O 1
ATOM 656 N N . GLU A 1 90 ? 5.894 -6.471 -10.888 1.00 92.19 90 GLU A N 1
ATOM 657 C CA . GLU A 1 90 ? 5.601 -5.382 -9.957 1.00 92.19 90 GLU A CA 1
ATOM 658 C C . GLU A 1 90 ? 6.753 -5.092 -8.998 1.00 92.19 90 GLU A C 1
ATOM 660 O O . GLU A 1 90 ? 7.366 -5.999 -8.430 1.00 92.19 90 GLU A O 1
ATOM 665 N N . GLY A 1 91 ? 6.992 -3.801 -8.758 1.00 91.25 91 GLY A N 1
ATOM 666 C CA . GLY A 1 91 ? 7.892 -3.296 -7.724 1.00 91.25 91 GLY A CA 1
ATOM 667 C C . GLY A 1 91 ? 7.153 -2.833 -6.464 1.00 91.25 91 GLY A C 1
ATOM 668 O O . GLY A 1 91 ? 5.940 -2.622 -6.458 1.00 91.25 91 GLY A O 1
ATOM 669 N N . CYS A 1 92 ? 7.894 -2.637 -5.373 1.00 91.81 92 CYS A N 1
ATOM 670 C CA . CYS A 1 92 ? 7.365 -2.090 -4.123 1.00 91.81 92 CYS A CA 1
ATOM 671 C C . CYS A 1 92 ? 8.375 -1.118 -3.515 1.00 91.81 92 CYS A C 1
ATOM 673 O O . CYS A 1 92 ? 9.544 -1.459 -3.402 1.00 91.81 92 CYS A O 1
ATOM 675 N N . LEU A 1 93 ? 7.935 0.055 -3.047 1.00 89.75 93 LEU A N 1
ATOM 676 C CA . LEU A 1 93 ? 8.838 1.027 -2.412 1.00 89.75 93 LEU A CA 1
ATOM 677 C C . LEU A 1 93 ? 9.601 0.437 -1.219 1.00 89.75 93 LEU A C 1
ATOM 679 O O . LEU A 1 93 ? 10.731 0.823 -0.961 1.00 89.75 93 LEU A O 1
ATOM 683 N N . SER A 1 94 ? 9.001 -0.514 -0.506 1.00 91.06 94 SER A N 1
ATOM 684 C CA . SER A 1 94 ? 9.618 -1.157 0.653 1.00 91.06 94 SER A CA 1
ATOM 685 C C . SER A 1 94 ? 10.636 -2.244 0.299 1.00 91.06 94 SER A C 1
ATOM 687 O O . SER A 1 94 ? 11.418 -2.628 1.166 1.00 91.06 94 SER A O 1
ATOM 689 N N . LEU A 1 95 ? 10.646 -2.771 -0.931 1.00 90.69 95 LEU A N 1
ATOM 690 C CA . LEU A 1 95 ? 11.426 -3.958 -1.288 1.00 90.69 95 LEU A CA 1
ATOM 691 C C . LEU A 1 95 ? 12.209 -3.748 -2.593 1.00 90.69 95 LEU A C 1
ATOM 693 O O . LEU A 1 95 ? 11.640 -3.268 -3.565 1.00 90.69 95 LEU A O 1
ATOM 697 N N . PRO A 1 96 ? 13.475 -4.184 -2.684 1.00 88.31 96 PRO A N 1
ATOM 698 C CA . PRO A 1 96 ? 14.256 -4.010 -3.905 1.00 88.31 96 PRO A CA 1
ATOM 699 C C . PRO A 1 96 ? 13.740 -4.891 -5.053 1.00 88.31 96 PRO A C 1
ATOM 701 O O . PRO A 1 96 ? 13.353 -6.042 -4.825 1.00 88.31 96 PRO A O 1
ATOM 704 N N . GLY A 1 97 ? 13.816 -4.364 -6.279 1.00 89.69 97 GLY A N 1
ATOM 705 C CA . GLY A 1 97 ? 13.523 -5.079 -7.524 1.00 89.69 97 GLY A CA 1
ATOM 706 C C . GLY A 1 97 ? 12.036 -5.280 -7.829 1.00 89.69 97 GLY A C 1
ATOM 707 O O . GLY A 1 97 ? 11.156 -4.905 -7.052 1.00 89.69 97 GLY A O 1
ATOM 708 N N . GLU A 1 98 ? 11.786 -5.902 -8.978 1.00 92.25 98 GLU A N 1
ATOM 709 C CA . GLU A 1 98 ? 10.462 -6.316 -9.446 1.00 92.25 98 GLU A CA 1
ATOM 710 C C . GLU A 1 98 ? 10.287 -7.827 -9.274 1.00 92.25 98 GLU A C 1
ATOM 712 O O . GLU A 1 98 ? 11.268 -8.573 -9.164 1.00 92.25 98 GLU A O 1
ATOM 717 N N . ARG A 1 99 ? 9.036 -8.276 -9.165 1.00 93.31 99 ARG A N 1
ATOM 718 C CA . ARG A 1 99 ? 8.686 -9.692 -9.028 1.00 93.31 99 ARG A CA 1
ATOM 719 C C . ARG A 1 99 ? 7.397 -9.997 -9.790 1.00 93.31 99 ARG A C 1
ATOM 721 O O . ARG A 1 99 ? 6.509 -9.139 -9.806 1.00 93.31 99 ARG A O 1
ATOM 728 N N . PRO A 1 100 ? 7.230 -11.236 -10.280 1.00 94.69 100 PRO A N 1
ATOM 729 C CA . PRO A 1 100 ? 5.966 -11.684 -10.834 1.00 94.69 100 PRO A CA 1
ATOM 730 C C . PRO A 1 100 ? 4.877 -11.701 -9.754 1.00 94.69 100 PRO A C 1
ATOM 732 O O . PRO A 1 100 ? 5.093 -12.174 -8.633 1.00 94.69 100 PRO A O 1
ATOM 735 N N . ALA A 1 101 ? 3.692 -11.215 -10.107 1.00 93.81 101 ALA A N 1
ATOM 736 C CA . ALA A 1 101 ? 2.515 -11.160 -9.256 1.00 93.81 101 ALA A CA 1
ATOM 737 C C . ALA A 1 101 ? 1.257 -11.572 -10.033 1.00 93.81 101 ALA A C 1
ATOM 739 O O . ALA A 1 101 ? 0.991 -11.076 -11.130 1.00 93.81 101 ALA A O 1
ATOM 740 N N . ASP A 1 102 ? 0.449 -12.452 -9.437 1.00 94.56 102 ASP A N 1
ATOM 741 C CA . ASP A 1 102 ? -0.872 -12.804 -9.956 1.00 94.56 102 ASP A CA 1
ATOM 742 C C . ASP A 1 102 ? -1.853 -11.646 -9.761 1.00 94.56 102 ASP A C 1
ATOM 744 O O . ASP A 1 102 ? -2.160 -11.236 -8.634 1.00 94.56 102 ASP A O 1
ATOM 748 N N . ARG A 1 103 ? -2.405 -11.147 -10.864 1.00 94.06 103 ARG A N 1
ATOM 749 C CA . ARG A 1 103 ? -3.379 -10.059 -10.881 1.00 94.06 103 ARG A CA 1
ATOM 750 C C . ARG A 1 103 ? -4.657 -10.466 -11.606 1.00 94.06 103 ARG A C 1
ATOM 752 O O . ARG A 1 103 ? -4.763 -11.543 -12.185 1.00 94.06 103 ARG A O 1
ATOM 759 N N . TYR A 1 104 ? -5.668 -9.616 -11.462 1.00 92.94 104 TYR A N 1
ATOM 760 C CA . TYR A 1 104 ? -7.007 -9.802 -12.015 1.00 92.94 104 TYR A CA 1
ATOM 761 C C . TYR A 1 104 ? -7.454 -8.480 -12.628 1.00 92.94 104 TYR A C 1
ATOM 763 O O . TYR A 1 104 ? -7.388 -7.462 -11.931 1.00 92.94 104 TYR A O 1
ATOM 771 N N . GLU A 1 105 ? -7.871 -8.508 -13.894 1.00 88.38 105 GLU A N 1
ATOM 772 C CA . GLU A 1 105 ? -8.322 -7.343 -14.668 1.00 88.38 105 GLU A CA 1
ATOM 773 C C . GLU A 1 105 ? -9.506 -6.646 -13.996 1.00 88.38 105 GLU A C 1
ATOM 775 O O . GLU A 1 105 ? -9.544 -5.421 -13.885 1.00 88.38 105 GLU A O 1
ATOM 780 N N . GLU A 1 106 ? -10.455 -7.432 -13.489 1.00 85.50 106 GLU A N 1
ATOM 781 C CA . GLU A 1 106 ? -11.617 -6.922 -12.779 1.00 85.50 106 GLU A CA 1
ATOM 782 C C . GLU A 1 106 ? -11.564 -7.350 -11.315 1.00 85.50 106 GLU A C 1
ATOM 784 O O . GLU A 1 106 ? -11.441 -8.535 -10.992 1.00 85.50 106 GLU A O 1
ATOM 789 N N . GLN A 1 107 ? -11.699 -6.381 -10.410 1.00 82.69 107 GLN A N 1
ATOM 790 C CA . GLN A 1 107 ? -11.814 -6.621 -8.975 1.00 82.69 107 GLN A CA 1
ATOM 791 C C . GLN A 1 107 ? -12.910 -5.733 -8.400 1.00 82.69 107 GLN A C 1
ATOM 793 O O . GLN A 1 107 ? -12.877 -4.512 -8.534 1.00 82.69 107 GLN A O 1
ATOM 798 N N . VAL A 1 108 ? -13.875 -6.352 -7.721 1.00 78.44 108 VAL A N 1
ATOM 799 C CA . VAL A 1 108 ? -14.961 -5.627 -7.061 1.00 78.44 108 VAL A CA 1
ATOM 800 C C . VAL A 1 108 ? -14.643 -5.529 -5.570 1.00 78.44 108 VAL A C 1
ATOM 802 O O . VAL A 1 108 ? -14.655 -6.559 -4.880 1.00 78.44 108 VAL A O 1
ATOM 805 N N . PRO A 1 109 ? -14.364 -4.326 -5.038 1.00 73.50 109 PRO A N 1
ATOM 806 C CA . PRO A 1 109 ? -14.288 -4.120 -3.601 1.00 73.50 109 PRO A CA 1
ATOM 807 C C . PRO A 1 109 ? -15.687 -4.257 -2.975 1.00 73.50 109 PRO A C 1
ATOM 809 O O . PRO A 1 109 ? -16.691 -3.807 -3.524 1.00 73.50 109 PRO A O 1
ATOM 812 N N . GLY A 1 110 ? -15.776 -4.918 -1.823 1.00 68.69 110 GLY A N 1
ATOM 813 C CA . GLY A 1 110 ? -17.031 -5.127 -1.101 1.00 68.69 110 GLY A CA 1
ATOM 814 C C . GLY A 1 110 ? -17.600 -3.853 -0.467 1.00 68.69 110 GLY A C 1
ATOM 815 O O . GLY A 1 110 ? -16.907 -2.851 -0.306 1.00 68.69 110 GLY A O 1
ATOM 816 N N . HIS A 1 111 ? -18.852 -3.932 0.002 1.00 49.88 111 HIS A N 1
ATOM 817 C CA . HIS A 1 111 ? -19.639 -2.843 0.620 1.00 49.88 111 HIS A CA 1
ATOM 818 C C . HIS A 1 111 ? -19.084 -2.285 1.961 1.00 49.88 111 HIS A C 1
ATOM 820 O O . HIS A 1 111 ? -19.773 -1.568 2.679 1.00 49.88 111 HIS A O 1
ATOM 826 N N . GLY A 1 112 ? -17.829 -2.577 2.315 1.00 45.75 112 GLY A N 1
ATOM 827 C CA . GLY A 1 112 ? -17.111 -1.972 3.445 1.00 45.75 112 GLY A CA 1
ATOM 828 C C . GLY A 1 112 ? -16.382 -0.670 3.097 1.00 45.75 112 GLY A C 1
ATOM 829 O O . GLY A 1 112 ? -15.644 -0.157 3.934 1.00 45.75 112 GLY A O 1
ATOM 830 N N . PHE A 1 113 ? -16.567 -0.155 1.876 1.00 47.91 113 PHE A N 1
ATOM 831 C CA . PHE A 1 113 ? -15.926 1.044 1.340 1.00 47.91 113 PHE A CA 1
ATOM 832 C C . PHE A 1 113 ? -16.407 2.308 2.066 1.00 47.91 113 PHE A C 1
ATOM 834 O O . PHE A 1 113 ? -17.267 3.050 1.592 1.00 47.91 113 PHE A O 1
ATOM 841 N N . LYS A 1 114 ? -15.861 2.558 3.255 1.00 41.38 114 LYS A N 1
ATOM 842 C CA . LYS A 1 114 ? -15.906 3.886 3.857 1.00 41.38 114 LYS A CA 1
ATOM 843 C C . LYS A 1 114 ? -14.699 4.647 3.329 1.00 41.38 114 LYS A C 1
ATOM 845 O O . LYS A 1 114 ? -13.570 4.313 3.684 1.00 41.38 114 LYS A O 1
ATOM 850 N N . ARG A 1 115 ? -14.945 5.637 2.465 1.00 42.53 115 ARG A N 1
ATOM 851 C CA . ARG A 1 115 ? -13.969 6.710 2.243 1.00 42.53 115 ARG A CA 1
ATOM 852 C C . ARG A 1 115 ? -13.703 7.341 3.614 1.00 42.53 115 ARG A C 1
ATOM 854 O O . ARG A 1 115 ? -14.667 7.629 4.329 1.00 42.53 115 ARG A O 1
ATOM 861 N N . ALA A 1 116 ? -12.432 7.390 4.003 1.00 44.81 116 ALA A N 1
ATOM 862 C CA . ALA A 1 116 ? -11.992 7.966 5.273 1.00 44.81 116 ALA A CA 1
ATOM 863 C C . ALA A 1 116 ? -12.313 9.462 5.344 1.00 44.81 116 ALA A C 1
ATOM 865 O O . ALA A 1 116 ? -12.215 10.105 4.274 1.00 44.81 116 ALA A O 1
#